Protein AF-A0A1J5AHW4-F1 (afdb_monomer_lite)

Structure (mmCIF, N/CA/C/O backbone):
data_AF-A0A1J5AHW4-F1
#
_entry.id   AF-A0A1J5AHW4-F1
#
loop_
_atom_site.group_PDB
_atom_site.id
_atom_site.type_symbol
_atom_site.label_atom_id
_atom_site.label_alt_id
_atom_site.label_comp_id
_atom_site.label_asym_id
_atom_site.label_entity_id
_atom_site.label_seq_id
_atom_site.pdbx_PDB_ins_code
_atom_site.Cartn_x
_atom_site.Cartn_y
_atom_site.Cartn_z
_atom_site.occupancy
_atom_site.B_iso_or_equiv
_atom_site.auth_seq_id
_atom_site.auth_comp_id
_atom_site.auth_asym_id
_atom_site.auth_atom_id
_atom_site.pdbx_PDB_model_num
ATOM 1 N N . MET A 1 1 ? -15.485 11.954 -18.391 1.00 34.41 1 MET A N 1
ATOM 2 C CA . MET A 1 1 ? -15.717 10.936 -17.341 1.00 34.41 1 MET A CA 1
ATOM 3 C C . MET A 1 1 ? -15.302 11.525 -16.006 1.00 34.41 1 MET A C 1
ATOM 5 O O . MET A 1 1 ? -14.140 11.885 -15.855 1.00 34.41 1 MET A O 1
ATOM 9 N N . LEU A 1 2 ? -16.251 11.703 -15.084 1.00 32.16 2 LEU A N 1
ATOM 10 C CA . LEU A 1 2 ? -15.991 12.217 -13.740 1.00 32.16 2 LEU A CA 1
ATOM 11 C C . LEU A 1 2 ? -15.040 11.256 -13.014 1.00 32.16 2 LEU A C 1
ATOM 13 O O . LEU A 1 2 ? -15.440 10.164 -12.619 1.00 32.16 2 LEU A O 1
ATOM 17 N N . LYS A 1 3 ? -13.769 11.648 -12.856 1.00 41.47 3 LYS A N 1
ATOM 18 C CA . LYS A 1 3 ? -12.880 11.036 -11.865 1.00 41.47 3 LYS A CA 1
ATOM 19 C C . LYS A 1 3 ? -13.464 11.411 -10.512 1.00 41.47 3 LYS A C 1
ATOM 21 O O . LYS A 1 3 ? -13.217 12.504 -10.014 1.00 41.47 3 LYS A O 1
ATOM 26 N N . VAL A 1 4 ? -14.297 10.530 -9.972 1.00 38.06 4 VAL A N 1
ATOM 27 C CA . VAL A 1 4 ? -14.844 10.645 -8.625 1.00 38.06 4 VAL A CA 1
ATOM 28 C C . VAL A 1 4 ? -13.679 10.453 -7.647 1.00 38.06 4 VAL A C 1
ATOM 30 O O . VAL A 1 4 ? -13.424 9.374 -7.124 1.00 38.06 4 VAL A O 1
ATOM 33 N N . LEU A 1 5 ? -12.907 11.523 -7.465 1.00 47.12 5 LEU A N 1
ATOM 34 C CA . LEU A 1 5 ? -12.175 11.813 -6.246 1.00 47.12 5 LEU A CA 1
ATOM 35 C C . LEU A 1 5 ? -13.252 12.150 -5.218 1.00 47.12 5 LEU A C 1
ATOM 37 O O . LEU A 1 5 ? -13.519 13.323 -4.986 1.00 47.12 5 LEU A O 1
ATOM 41 N N . VAL A 1 6 ? -13.906 11.146 -4.623 1.00 48.00 6 VAL A N 1
ATOM 42 C CA . VAL A 1 6 ? -14.403 11.397 -3.268 1.00 48.00 6 VAL A CA 1
ATOM 43 C C . VAL A 1 6 ? -13.122 11.585 -2.467 1.00 48.00 6 VAL A C 1
ATOM 45 O O . VAL A 1 6 ? -12.342 10.629 -2.367 1.00 48.00 6 VAL A O 1
ATOM 48 N N . PRO A 1 7 ? -12.802 12.809 -2.012 1.00 59.53 7 PRO A N 1
ATOM 49 C CA . PRO A 1 7 ? -11.592 13.001 -1.246 1.00 59.53 7 PRO A CA 1
ATOM 50 C C . PRO A 1 7 ? -11.758 12.095 -0.040 1.00 59.53 7 PRO A C 1
ATOM 52 O O . PRO A 1 7 ? -12.820 12.110 0.573 1.00 59.53 7 PRO A O 1
ATOM 55 N N . VAL A 1 8 ? -10.750 11.287 0.279 1.00 59.81 8 VAL A N 1
ATOM 56 C CA . VAL A 1 8 ? -10.740 10.402 1.454 1.00 59.81 8 VAL A CA 1
ATOM 57 C C . VAL A 1 8 ? -11.431 11.092 2.642 1.00 59.81 8 VAL A C 1
ATOM 59 O O . VAL A 1 8 ? -12.361 10.542 3.217 1.00 59.81 8 VAL A O 1
ATOM 62 N N . ARG A 1 9 ? -11.136 12.384 2.848 1.00 59.56 9 ARG A N 1
ATOM 63 C CA . ARG A 1 9 ? -11.827 13.329 3.741 1.00 59.56 9 ARG A CA 1
ATOM 64 C C . ARG A 1 9 ? -13.359 13.219 3.815 1.00 59.56 9 ARG A C 1
ATOM 66 O O . ARG A 1 9 ? -13.890 13.211 4.912 1.00 59.56 9 ARG A O 1
ATOM 73 N N . GLU A 1 10 ? -14.088 13.186 2.710 1.00 64.62 10 GLU A N 1
ATOM 74 C CA . GLU A 1 10 ? -15.556 13.167 2.705 1.00 64.62 10 GLU A CA 1
ATOM 75 C C . GLU A 1 10 ? -16.117 11.805 3.142 1.00 64.62 10 GLU A C 1
ATOM 77 O O . GLU A 1 10 ? -17.087 11.757 3.896 1.00 64.62 10 GLU A O 1
ATOM 82 N N . ASN A 1 11 ? -15.444 10.707 2.783 1.00 64.81 11 ASN A N 1
ATOM 83 C CA . ASN A 1 11 ? -15.759 9.377 3.311 1.00 64.81 11 ASN A CA 1
ATOM 84 C C . ASN A 1 11 ? -15.427 9.272 4.807 1.00 64.81 11 ASN A C 1
ATOM 86 O O . ASN A 1 11 ? -16.223 8.725 5.566 1.00 64.81 11 ASN A O 1
ATOM 90 N N . ILE A 1 12 ? -14.305 9.860 5.242 1.00 65.94 12 ILE A N 1
ATOM 91 C CA . ILE A 1 12 ? -13.925 9.961 6.661 1.00 65.94 12 ILE A CA 1
ATOM 92 C C . ILE A 1 12 ? -14.990 10.721 7.451 1.00 65.94 12 ILE A C 1
ATOM 94 O O . ILE A 1 12 ? -15.442 10.256 8.495 1.00 65.94 12 ILE A O 1
ATOM 98 N N . LEU A 1 13 ? -15.411 11.883 6.946 1.00 67.31 13 LEU A N 1
ATOM 99 C CA . LEU A 1 13 ? -16.416 12.720 7.595 1.00 67.31 13 LEU A CA 1
ATOM 100 C C . LEU A 1 13 ? -17.778 12.025 7.633 1.00 67.31 13 LEU A C 1
ATOM 102 O O . LEU A 1 13 ? -18.427 12.030 8.672 1.00 67.31 13 LEU A O 1
ATOM 106 N N . ARG A 1 14 ? -18.193 11.365 6.546 1.00 69.88 14 ARG A N 1
ATOM 107 C CA . ARG A 1 14 ? -19.454 10.615 6.509 1.00 69.88 14 ARG A CA 1
ATOM 108 C C . ARG A 1 14 ? -19.443 9.428 7.480 1.00 69.88 14 ARG A C 1
ATOM 110 O O . ARG A 1 14 ? -20.434 9.229 8.177 1.00 69.88 14 ARG A O 1
ATOM 117 N N . ALA A 1 15 ? -18.333 8.696 7.578 1.00 67.12 15 ALA A N 1
ATOM 118 C CA . ALA A 1 15 ? -18.173 7.605 8.542 1.00 67.12 15 ALA A CA 1
ATOM 119 C C . ALA A 1 15 ? -18.187 8.109 9.999 1.00 67.12 15 ALA A C 1
ATOM 121 O O . ALA A 1 15 ? -18.814 7.493 10.862 1.00 67.12 15 ALA A O 1
ATOM 122 N N . ALA A 1 16 ? -17.555 9.256 10.271 1.00 67.12 16 ALA A N 1
ATOM 123 C CA . ALA A 1 16 ? -17.575 9.895 11.587 1.00 67.12 16 ALA A CA 1
ATOM 124 C C . ALA A 1 16 ? -18.981 10.390 11.984 1.00 67.12 16 ALA A C 1
ATOM 126 O O . ALA A 1 16 ? -19.413 10.186 13.119 1.00 67.12 16 ALA A O 1
ATOM 127 N N . GLU A 1 17 ? -19.714 11.003 11.050 1.00 68.50 17 GLU A N 1
ATOM 128 C CA . GLU A 1 17 ? -21.082 11.494 11.273 1.00 68.50 17 GLU A CA 1
ATOM 129 C C . GLU A 1 17 ? -22.087 10.342 11.453 1.00 68.50 17 GLU A C 1
ATOM 131 O O . GLU A 1 17 ? -22.925 10.387 12.353 1.00 68.50 17 GLU A O 1
ATOM 136 N N . GLN A 1 18 ? -21.961 9.256 10.680 1.00 67.50 18 GLN A N 1
ATOM 137 C CA . GLN A 1 18 ? -22.770 8.045 10.874 1.00 67.50 18 GLN A CA 1
ATOM 138 C C . GLN A 1 18 ? -22.541 7.403 12.251 1.00 67.50 18 GLN A C 1
ATOM 140 O O . GLN A 1 18 ? -23.508 6.959 12.876 1.00 67.50 18 GLN A O 1
ATOM 145 N N . ARG A 1 19 ? -21.297 7.404 12.759 1.00 65.19 19 ARG A N 1
ATOM 146 C CA . ARG A 1 19 ? -20.960 6.947 14.121 1.00 65.19 19 ARG A CA 1
ATOM 147 C C . ARG A 1 19 ? -21.589 7.825 15.207 1.00 65.19 19 ARG A C 1
ATOM 149 O O . ARG A 1 19 ? -22.203 7.297 16.130 1.00 65.19 19 ARG A O 1
ATOM 156 N N . LYS A 1 20 ? -21.506 9.158 15.085 1.00 63.59 20 LYS A N 1
ATOM 157 C CA . LYS A 1 20 ? -22.190 10.085 16.012 1.00 63.59 20 LYS A CA 1
ATOM 158 C C . LYS A 1 20 ? -23.699 9.839 16.067 1.00 63.59 20 LYS A C 1
ATOM 160 O O . LYS A 1 20 ? -24.276 9.867 17.149 1.00 63.59 20 LYS A O 1
ATOM 165 N N . ALA A 1 21 ? -24.324 9.584 14.918 1.00 62.66 21 ALA A N 1
ATOM 166 C CA . ALA A 1 21 ? -25.768 9.385 14.813 1.00 62.66 21 ALA A CA 1
ATOM 167 C C . ALA A 1 21 ? -26.263 8.051 15.406 1.00 62.66 21 ALA A C 1
ATOM 169 O O . ALA A 1 21 ? -27.429 7.953 15.780 1.00 62.66 21 ALA A O 1
ATOM 170 N N . THR A 1 22 ? -25.406 7.029 15.506 1.00 61.53 22 THR A N 1
ATOM 171 C CA . THR A 1 22 ? -25.791 5.690 15.996 1.00 61.53 22 THR A CA 1
ATOM 172 C C . THR A 1 22 ? -25.556 5.480 17.494 1.00 61.53 22 THR A C 1
ATOM 174 O O . THR A 1 22 ? -25.906 4.424 18.011 1.00 61.53 22 THR A O 1
ATOM 177 N N . GLY A 1 23 ? -24.987 6.456 18.217 1.00 55.53 23 GLY A N 1
ATOM 178 C CA . GLY A 1 23 ? -24.745 6.356 19.667 1.00 55.53 23 GLY A CA 1
ATOM 179 C C . GLY A 1 23 ? -23.740 5.267 20.072 1.00 55.53 23 GLY A C 1
ATOM 180 O O . GLY A 1 23 ? -23.500 5.048 21.258 1.00 55.53 23 GLY A O 1
ATOM 181 N N . LEU A 1 24 ? -23.136 4.591 19.093 1.00 56.25 24 LEU A N 1
ATOM 182 C CA . LEU A 1 24 ? -22.134 3.559 19.288 1.00 56.25 24 LEU A CA 1
ATOM 183 C C . LEU A 1 24 ? -20.789 4.241 19.518 1.00 56.25 24 LEU A C 1
ATOM 185 O O . LEU A 1 24 ? -20.082 4.603 18.576 1.00 56.25 24 LEU A O 1
ATOM 189 N N . GLY A 1 25 ? -20.427 4.384 20.791 1.00 51.34 25 GLY A N 1
ATOM 190 C CA . GLY A 1 25 ? -19.050 4.598 21.231 1.00 51.34 25 GLY A CA 1
ATOM 191 C C . GLY A 1 25 ? -18.174 3.379 20.925 1.00 51.34 25 GLY A C 1
ATOM 192 O O . GLY A 1 25 ? -17.629 2.772 21.838 1.00 51.34 25 GLY A O 1
ATOM 193 N N . GLY A 1 26 ? -18.092 2.975 19.655 1.00 56.06 26 GLY A N 1
ATOM 194 C CA . GLY A 1 26 ? -17.090 2.021 19.198 1.00 56.06 26 GLY A CA 1
ATOM 195 C C . GLY A 1 26 ? -15.707 2.615 19.433 1.00 56.06 26 GLY A C 1
ATOM 196 O O . GLY A 1 26 ? -15.513 3.816 19.221 1.00 56.06 26 GLY A O 1
ATOM 197 N N . ASP A 1 27 ? -14.787 1.779 19.911 1.00 68.94 27 ASP A N 1
ATOM 198 C CA . ASP A 1 27 ? -13.445 2.184 20.313 1.00 68.94 27 ASP A CA 1
ATOM 199 C C . ASP A 1 27 ? -12.795 3.024 19.203 1.00 68.94 27 ASP A C 1
ATOM 201 O O . ASP A 1 27 ? -12.781 2.639 18.031 1.00 68.94 27 ASP A O 1
ATOM 205 N N . ILE A 1 28 ? -12.286 4.203 19.563 1.00 70.44 28 ILE A N 1
ATOM 206 C CA . ILE A 1 28 ? -11.645 5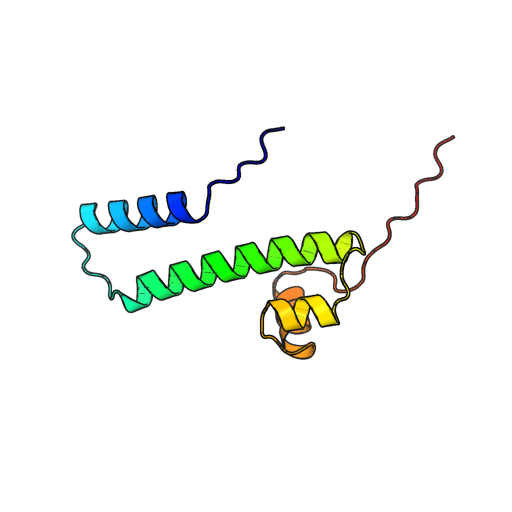.152 18.640 1.00 70.44 28 ILE A CA 1
ATOM 207 C C . ILE A 1 28 ? -10.547 4.443 17.833 1.00 70.44 28 ILE A C 1
ATOM 209 O O . ILE A 1 28 ? -10.342 4.751 16.660 1.00 70.44 28 ILE A O 1
ATOM 213 N N . SER A 1 29 ? -9.913 3.440 18.439 1.00 69.56 29 SER A N 1
ATOM 214 C CA . SER A 1 29 ? -8.950 2.529 17.825 1.00 69.56 29 SER A CA 1
ATOM 215 C C . SER A 1 29 ? -9.484 1.827 16.569 1.00 69.56 29 SER A C 1
ATOM 217 O O . SER A 1 29 ? -8.792 1.774 15.557 1.00 69.56 29 SER A O 1
ATOM 219 N N . GLU A 1 30 ? -10.726 1.335 16.592 1.00 73.50 30 GLU A N 1
ATOM 220 C CA . GLU A 1 30 ? -11.353 0.651 15.453 1.00 73.50 30 GLU A CA 1
ATOM 221 C C . GLU A 1 30 ? -11.640 1.631 14.309 1.00 73.50 30 GLU A C 1
ATOM 223 O O . GLU A 1 30 ? -11.421 1.324 13.137 1.00 73.50 30 GLU A O 1
ATOM 228 N N . PHE A 1 31 ? -12.098 2.841 14.641 1.00 72.81 31 PHE A N 1
ATOM 229 C CA . PHE A 1 31 ? -12.311 3.882 13.638 1.00 72.81 31 PHE A CA 1
ATOM 230 C C . PHE A 1 31 ? -10.994 4.307 12.988 1.00 72.81 31 PHE A C 1
ATOM 232 O O . PHE A 1 31 ? -10.907 4.366 11.765 1.00 72.81 31 PHE A O 1
ATOM 239 N N . LEU A 1 32 ? -9.956 4.558 13.789 1.00 74.56 32 LEU A N 1
ATOM 240 C CA . LEU A 1 32 ? -8.627 4.888 13.279 1.00 74.56 32 LEU A CA 1
ATOM 241 C C . LEU A 1 32 ? -8.054 3.758 12.416 1.00 74.56 32 LEU A C 1
ATOM 243 O O . LEU A 1 32 ? -7.482 4.052 11.370 1.00 74.56 32 LEU A O 1
ATOM 247 N N . GLY A 1 33 ? -8.272 2.494 12.792 1.00 76.25 33 GLY A N 1
ATOM 248 C CA . GLY A 1 33 ? -7.911 1.334 11.973 1.00 76.25 33 GLY A CA 1
ATOM 249 C C . GLY A 1 33 ? -8.550 1.384 10.584 1.00 76.25 33 GLY A C 1
ATOM 250 O O . GLY A 1 33 ? -7.843 1.374 9.582 1.00 76.25 33 GLY A O 1
ATOM 251 N N . GLN A 1 34 ? -9.868 1.593 10.514 1.00 78.94 34 GLN A N 1
ATOM 252 C CA . GLN A 1 34 ? -10.588 1.726 9.238 1.00 78.94 34 GLN A CA 1
ATOM 253 C C . GLN A 1 34 ? -10.063 2.887 8.375 1.00 78.94 34 GLN A C 1
ATOM 255 O O . GLN A 1 34 ? -10.037 2.799 7.146 1.00 78.94 34 GLN A O 1
ATOM 260 N N . LEU A 1 35 ? -9.644 3.992 9.002 1.00 78.94 35 LEU A N 1
ATOM 261 C CA . LEU A 1 35 ? -9.057 5.127 8.287 1.00 78.94 35 LEU A CA 1
ATOM 262 C C . LEU A 1 35 ? -7.675 4.813 7.717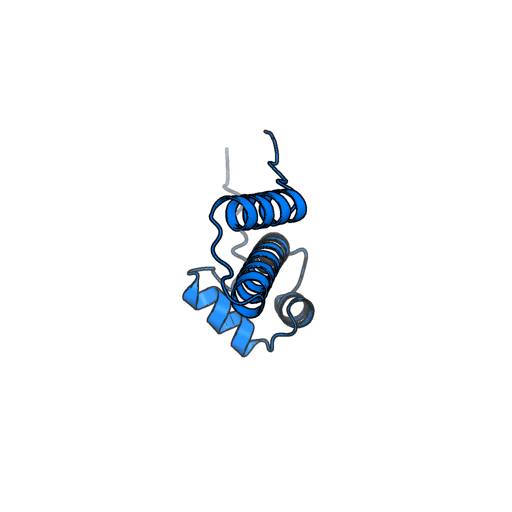 1.00 78.94 35 LEU A C 1
ATOM 264 O O . LEU A 1 35 ? -7.370 5.230 6.596 1.00 78.94 35 LEU A O 1
ATOM 268 N N . ILE A 1 36 ? -6.854 4.095 8.483 1.00 81.25 36 ILE A N 1
ATOM 269 C CA . ILE A 1 36 ? -5.533 3.636 8.055 1.00 81.25 36 ILE A CA 1
ATOM 270 C C . ILE A 1 36 ? -5.684 2.694 6.860 1.00 81.25 36 ILE A C 1
ATOM 272 O O . ILE A 1 36 ? -5.038 2.925 5.838 1.00 81.25 36 ILE A O 1
ATOM 276 N N . ASP A 1 37 ? -6.594 1.722 6.941 1.00 84.62 37 ASP A N 1
ATOM 277 C CA . ASP A 1 37 ? -6.858 0.764 5.862 1.00 84.62 37 ASP A CA 1
ATOM 278 C C . ASP A 1 37 ? -7.295 1.475 4.575 1.00 84.62 37 ASP A C 1
ATOM 280 O O . ASP A 1 37 ? -6.745 1.240 3.496 1.00 84.62 37 ASP A O 1
ATOM 284 N N . LEU A 1 38 ? -8.231 2.425 4.687 1.00 85.56 38 LEU A N 1
ATOM 285 C CA . LEU A 1 38 ? -8.711 3.200 3.544 1.00 85.56 38 LEU A CA 1
ATOM 286 C C . LEU A 1 38 ? -7.591 4.033 2.901 1.00 85.56 38 LEU A C 1
ATOM 288 O O . LEU A 1 38 ? -7.493 4.118 1.672 1.00 85.56 38 LEU A O 1
ATOM 292 N N . GLY A 1 39 ? -6.756 4.669 3.725 1.00 87.12 39 GLY A N 1
ATOM 293 C CA . GLY A 1 39 ? -5.612 5.450 3.261 1.00 87.12 39 GLY A CA 1
ATOM 294 C C . GLY A 1 39 ? -4.570 4.581 2.557 1.00 87.12 39 GLY A C 1
ATOM 295 O O . GLY A 1 39 ? -4.090 4.946 1.477 1.00 87.12 39 GLY A O 1
ATOM 296 N N . PHE A 1 40 ? -4.269 3.417 3.135 1.00 89.88 40 PHE A N 1
ATOM 297 C CA . PHE A 1 40 ? -3.352 2.436 2.570 1.00 89.88 40 PHE A CA 1
ATOM 298 C C . PHE A 1 40 ? -3.834 1.949 1.201 1.00 89.88 40 PHE A C 1
ATOM 300 O O . PHE A 1 40 ? -3.106 2.076 0.215 1.00 89.88 40 PHE A O 1
ATOM 307 N N . ASP A 1 41 ? -5.084 1.492 1.101 1.00 91.19 41 ASP A N 1
ATOM 308 C CA . ASP A 1 41 ? -5.654 0.989 -0.152 1.00 91.19 41 ASP A CA 1
ATOM 309 C C . ASP A 1 41 ? -5.683 2.065 -1.247 1.00 91.19 41 ASP A C 1
ATOM 311 O O . ASP A 1 41 ? -5.400 1.792 -2.421 1.00 91.19 41 ASP A O 1
ATOM 315 N N . PHE A 1 42 ? -5.990 3.313 -0.884 1.00 89.50 42 PHE A N 1
ATOM 316 C CA . PHE A 1 42 ? -5.958 4.427 -1.827 1.00 89.50 42 PHE A CA 1
ATOM 317 C C . PHE A 1 42 ? -4.544 4.680 -2.368 1.00 89.50 42 PHE A C 1
ATOM 319 O O . PHE A 1 42 ? -4.356 4.858 -3.582 1.00 89.50 42 PHE A O 1
ATOM 326 N N . ARG A 1 43 ? -3.539 4.696 -1.483 1.00 93.38 43 ARG A N 1
ATOM 327 C CA . ARG A 1 43 ? -2.140 4.910 -1.872 1.00 93.38 43 ARG A CA 1
ATOM 328 C C . ARG A 1 43 ? -1.630 3.752 -2.723 1.00 93.38 43 ARG A C 1
ATOM 330 O O . ARG A 1 43 ? -1.053 4.010 -3.780 1.00 93.38 43 ARG A O 1
ATOM 337 N N . LEU A 1 44 ? -1.929 2.515 -2.328 1.00 94.75 44 LEU A N 1
ATOM 338 C CA . LEU A 1 44 ? -1.595 1.299 -3.065 1.00 94.75 44 LEU A CA 1
ATOM 339 C C . LEU A 1 44 ? -2.131 1.349 -4.499 1.00 94.75 44 LEU A C 1
ATOM 341 O O . LEU A 1 44 ? -1.354 1.236 -5.441 1.00 94.75 44 LEU A O 1
ATOM 345 N N . ARG A 1 45 ? -3.430 1.613 -4.694 1.00 94.12 45 ARG A N 1
ATOM 346 C CA . ARG A 1 45 ? -4.038 1.710 -6.039 1.00 94.12 45 ARG A CA 1
ATOM 347 C C . ARG A 1 45 ? -3.461 2.848 -6.880 1.00 94.12 45 ARG A C 1
ATOM 349 O O . ARG A 1 45 ? -3.452 2.780 -8.108 1.00 94.12 45 ARG A O 1
ATOM 356 N N . THR A 1 46 ? -3.041 3.936 -6.244 1.00 94.75 46 THR A N 1
ATOM 357 C CA . THR A 1 46 ? -2.452 5.080 -6.949 1.00 94.75 46 THR A CA 1
ATOM 358 C C . THR A 1 46 ? -1.066 4.739 -7.474 1.00 94.75 46 THR A C 1
ATOM 360 O O . THR A 1 46 ? -0.821 4.920 -8.662 1.00 94.75 46 THR A O 1
ATOM 363 N N . LEU A 1 47 ? -0.207 4.187 -6.621 1.00 95.38 47 LEU A N 1
ATOM 364 C CA . LEU A 1 47 ? 1.137 3.767 -7.002 1.00 95.38 47 LEU A CA 1
ATOM 365 C C . LEU A 1 47 ? 1.106 2.581 -7.975 1.00 95.38 47 LEU A C 1
ATOM 367 O O . LEU A 1 47 ? 1.855 2.574 -8.943 1.00 95.38 47 LEU A O 1
ATOM 371 N N . TYR A 1 48 ? 0.185 1.631 -7.795 1.00 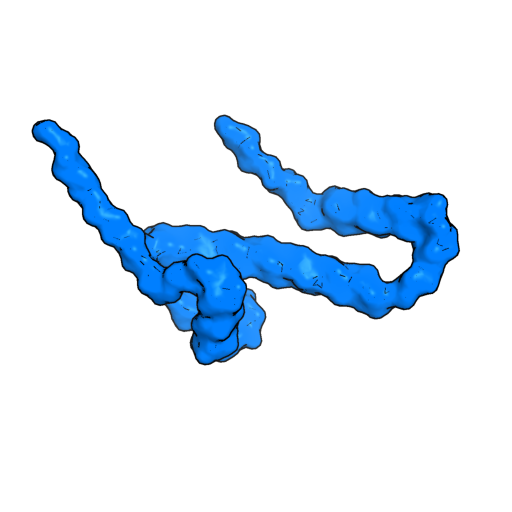94.88 48 TYR A N 1
ATOM 372 C CA . TYR A 1 48 ? 0.027 0.499 -8.708 1.00 94.88 48 TYR A CA 1
ATOM 373 C C . TYR A 1 48 ? -0.278 0.949 -10.145 1.00 94.88 48 TYR A C 1
ATOM 375 O O . TYR A 1 48 ? 0.348 0.469 -11.081 1.00 94.88 48 TYR A O 1
ATOM 383 N N . ARG A 1 49 ? -1.155 1.947 -10.331 1.00 93.56 49 ARG A N 1
ATOM 384 C CA . ARG A 1 49 ? -1.424 2.519 -11.665 1.00 93.56 49 ARG A CA 1
ATOM 385 C C . ARG A 1 49 ? -0.193 3.175 -12.293 1.00 93.56 49 ARG A C 1
ATOM 387 O O . ARG A 1 49 ? 0.002 3.059 -13.496 1.00 93.56 49 ARG A O 1
ATOM 394 N N . GLN A 1 50 ? 0.625 3.858 -11.494 1.00 93.06 50 GLN A N 1
ATOM 395 C CA . GLN A 1 50 ? 1.884 4.447 -11.966 1.00 93.06 50 GLN A CA 1
ATOM 396 C C . GLN A 1 50 ? 2.897 3.357 -12.338 1.00 93.06 50 GLN A C 1
ATOM 398 O O . GLN A 1 50 ? 3.613 3.483 -13.327 1.00 93.06 50 GLN A O 1
ATOM 403 N N . PHE A 1 51 ? 2.935 2.264 -11.573 1.00 93.31 51 PHE A N 1
ATOM 404 C CA . PHE A 1 51 ? 3.770 1.103 -11.865 1.00 93.31 51 PHE A CA 1
ATOM 405 C C . PHE A 1 51 ? 3.337 0.406 -13.165 1.00 93.31 51 PHE A C 1
ATOM 407 O O . PHE A 1 51 ? 4.181 0.154 -14.022 1.00 93.31 51 PHE A O 1
ATOM 414 N N . GLU A 1 52 ? 2.037 0.158 -13.360 1.00 91.56 52 GLU A N 1
ATOM 415 C CA . GLU A 1 52 ? 1.506 -0.411 -14.609 1.00 91.56 52 GLU A CA 1
ATOM 416 C C . GLU A 1 52 ? 1.800 0.474 -15.823 1.00 91.56 52 GLU A C 1
ATOM 418 O O . GLU A 1 52 ? 2.114 -0.037 -16.896 1.00 91.56 52 GLU A O 1
ATOM 423 N N . ALA A 1 53 ? 1.758 1.797 -15.649 1.00 92.38 53 ALA A N 1
ATOM 424 C CA . ALA A 1 53 ? 2.130 2.761 -16.680 1.00 92.38 53 ALA A CA 1
ATOM 425 C C . ALA A 1 53 ? 3.651 2.846 -16.932 1.00 92.38 53 ALA A C 1
ATOM 427 O O . ALA A 1 53 ? 4.083 3.567 -17.829 1.00 92.38 53 ALA A O 1
ATOM 428 N N . GLY A 1 54 ? 4.475 2.131 -16.155 1.00 91.75 54 GLY A N 1
ATOM 429 C CA . GLY A 1 54 ? 5.936 2.180 -16.243 1.00 91.75 54 GLY A CA 1
ATOM 430 C C . GLY A 1 54 ? 6.553 3.483 -15.722 1.00 91.75 54 GLY A C 1
ATOM 431 O O . GLY A 1 54 ? 7.733 3.732 -15.953 1.00 91.75 54 GLY A O 1
ATOM 432 N N . GLU A 1 55 ? 5.779 4.315 -15.021 1.00 95.25 55 GLU A N 1
ATOM 433 C CA . GLU A 1 55 ? 6.220 5.612 -14.490 1.00 95.25 55 GLU A CA 1
ATOM 434 C C . GLU A 1 55 ? 7.100 5.459 -13.243 1.00 95.25 55 GLU A C 1
ATOM 436 O O . GLU A 1 55 ? 7.966 6.295 -12.982 1.00 95.25 55 GLU A O 1
ATOM 441 N N . ILE A 1 56 ? 6.889 4.392 -12.464 1.00 93.94 56 ILE A N 1
ATOM 442 C CA . ILE A 1 56 ? 7.670 4.084 -11.261 1.00 93.94 56 ILE A CA 1
ATOM 443 C C . ILE A 1 56 ? 8.155 2.634 -11.272 1.00 93.94 56 ILE A C 1
ATOM 445 O O . ILE A 1 56 ? 7.506 1.742 -11.813 1.00 93.94 56 ILE A O 1
ATOM 449 N N . SER A 1 57 ? 9.287 2.378 -10.617 1.00 93.31 57 SER A N 1
ATOM 450 C CA . SER A 1 57 ? 9.775 1.015 -10.401 1.00 93.31 57 SER A CA 1
ATOM 451 C C . SER A 1 57 ? 9.060 0.339 -9.228 1.00 93.31 57 SER A C 1
ATOM 453 O O . SER A 1 57 ? 8.616 0.997 -8.285 1.00 93.31 57 SER A O 1
ATOM 455 N N . LEU A 1 58 ? 9.028 -0.997 -9.229 1.00 92.06 58 LEU A N 1
ATOM 456 C CA . LEU A 1 58 ? 8.464 -1.776 -8.120 1.00 92.06 58 LEU A CA 1
ATOM 457 C C . LEU A 1 58 ? 9.194 -1.510 -6.787 1.00 92.06 58 LEU A C 1
ATOM 459 O O . LEU A 1 58 ? 8.578 -1.475 -5.726 1.00 92.06 58 LEU A O 1
ATOM 463 N N . GLY A 1 59 ? 10.508 -1.260 -6.837 1.00 94.38 59 GLY A N 1
ATOM 464 C CA . GLY A 1 59 ? 11.291 -0.879 -5.657 1.00 94.38 59 GLY A CA 1
ATOM 465 C C . GLY A 1 59 ? 10.917 0.501 -5.106 1.00 94.38 59 GLY A C 1
ATOM 466 O O . GLY A 1 59 ? 10.843 0.675 -3.891 1.00 94.38 59 GLY A O 1
ATOM 467 N N . TYR A 1 60 ? 10.633 1.471 -5.984 1.00 95.06 60 TYR A N 1
ATOM 468 C CA . TYR A 1 60 ? 10.121 2.780 -5.570 1.00 95.06 60 TYR A CA 1
ATOM 469 C C . TYR A 1 60 ? 8.733 2.648 -4.934 1.00 95.06 60 TYR A C 1
ATOM 471 O O . TYR A 1 60 ? 8.495 3.204 -3.865 1.00 95.06 60 TYR A O 1
ATOM 479 N N . PHE A 1 61 ? 7.854 1.852 -5.544 1.00 95.56 61 PHE A N 1
ATOM 480 C CA . PHE A 1 61 ? 6.519 1.560 -5.027 1.00 95.56 61 PHE A CA 1
ATOM 481 C C . PHE A 1 61 ? 6.575 0.990 -3.596 1.00 95.56 61 PHE A C 1
ATOM 483 O O . PHE A 1 61 ? 5.939 1.540 -2.697 1.00 95.56 61 PHE A O 1
ATOM 490 N N . ALA A 1 62 ? 7.387 -0.043 -3.352 1.00 95.62 62 ALA A N 1
ATOM 491 C CA . ALA A 1 62 ? 7.508 -0.651 -2.023 1.00 95.62 62 ALA A CA 1
ATOM 492 C C . ALA A 1 62 ? 7.931 0.380 -0.964 1.00 95.62 62 ALA A C 1
ATOM 494 O O . ALA A 1 62 ? 7.291 0.516 0.080 1.00 95.62 62 ALA A O 1
ATOM 495 N N . ARG A 1 63 ? 8.943 1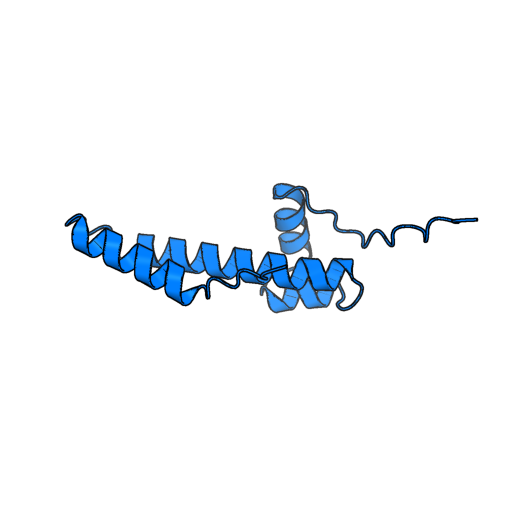.194 -1.289 1.00 95.75 63 ARG A N 1
ATOM 496 C CA . ARG A 1 63 ? 9.448 2.246 -0.404 1.00 95.75 63 ARG A CA 1
ATOM 497 C C . ARG A 1 63 ? 8.393 3.304 -0.072 1.00 95.75 63 ARG A C 1
ATOM 499 O O . ARG A 1 63 ? 8.318 3.729 1.075 1.00 95.75 63 ARG A O 1
ATOM 506 N N . GLU A 1 64 ? 7.577 3.715 -1.040 1.00 95.25 64 GLU A N 1
ATOM 507 C CA . GLU A 1 64 ? 6.508 4.707 -0.834 1.00 95.25 64 GLU A CA 1
ATOM 508 C C . GLU A 1 64 ? 5.364 4.207 0.058 1.00 95.25 64 GLU A C 1
ATOM 510 O O . GLU A 1 64 ? 4.640 5.018 0.633 1.00 95.25 64 GLU A O 1
ATOM 515 N N . LEU A 1 65 ? 5.192 2.889 0.179 1.00 93.50 65 LEU A N 1
ATOM 516 C CA . LEU A 1 65 ? 4.255 2.276 1.124 1.00 93.50 65 LEU A CA 1
ATOM 517 C C . LEU A 1 65 ? 4.898 1.915 2.469 1.00 93.50 65 LEU A C 1
ATOM 519 O O . LEU A 1 65 ? 4.201 1.433 3.357 1.00 93.50 65 LEU A O 1
ATOM 523 N N . GLY A 1 66 ? 6.208 2.127 2.628 1.00 93.38 66 GLY A N 1
ATOM 524 C CA . GLY A 1 66 ? 6.944 1.675 3.809 1.00 93.38 66 GLY A CA 1
ATOM 525 C C . GLY A 1 66 ? 7.059 0.150 3.909 1.00 93.38 66 GLY A C 1
ATOM 526 O O . GLY A 1 66 ? 7.239 -0.370 5.005 1.00 93.38 66 GLY A O 1
ATOM 527 N N . LEU A 1 67 ? 6.950 -0.557 2.782 1.00 94.88 67 LEU A N 1
ATOM 528 C CA . LEU A 1 67 ? 7.034 -2.013 2.696 1.00 94.88 67 LEU A CA 1
ATOM 529 C C . LEU A 1 67 ? 8.388 -2.447 2.131 1.00 94.88 67 LEU A C 1
ATOM 531 O O . LEU A 1 67 ? 9.001 -1.768 1.301 1.00 94.88 67 LEU A O 1
ATOM 535 N N . SER A 1 68 ? 8.834 -3.636 2.516 1.00 96.19 68 SER A N 1
ATOM 536 C CA . SER A 1 68 ? 9.838 -4.374 1.758 1.00 96.19 68 SER A CA 1
ATOM 537 C C . SER A 1 68 ? 9.263 -4.851 0.419 1.00 96.19 68 SER A C 1
ATOM 539 O O . SER A 1 68 ? 8.051 -4.975 0.236 1.00 96.19 68 SER A O 1
ATOM 541 N N . LEU A 1 69 ? 10.141 -5.184 -0.532 1.00 94.81 69 LEU A N 1
ATOM 542 C CA . LEU A 1 69 ? 9.715 -5.763 -1.811 1.00 94.81 69 LEU A CA 1
ATOM 543 C C . LEU A 1 69 ? 8.889 -7.040 -1.613 1.00 94.81 69 LEU A C 1
ATOM 545 O O . LEU A 1 69 ? 7.872 -7.208 -2.274 1.00 94.81 69 LEU A O 1
ATOM 549 N N . ARG A 1 70 ? 9.299 -7.919 -0.689 1.00 94.25 70 ARG A N 1
ATOM 550 C CA . ARG A 1 70 ? 8.589 -9.173 -0.396 1.00 94.25 70 ARG A CA 1
ATOM 551 C C . ARG A 1 70 ? 7.174 -8.919 0.124 1.00 94.25 70 ARG A C 1
ATOM 553 O O . ARG A 1 70 ? 6.251 -9.601 -0.302 1.00 94.25 70 ARG A O 1
ATOM 560 N N . GLU A 1 71 ? 7.014 -7.954 1.025 1.00 95.50 71 GLU A N 1
ATOM 561 C CA . GLU A 1 71 ? 5.696 -7.573 1.547 1.00 95.50 71 GLU A CA 1
ATOM 562 C C . GLU A 1 71 ? 4.826 -6.968 0.449 1.00 95.50 71 GLU A C 1
ATOM 564 O O . GLU A 1 71 ? 3.661 -7.331 0.336 1.00 95.50 71 GLU A O 1
ATOM 569 N N . LEU A 1 72 ? 5.391 -6.118 -0.415 1.00 95.19 72 LEU A N 1
ATOM 570 C CA . LEU A 1 72 ? 4.653 -5.601 -1.564 1.00 95.19 72 LEU A CA 1
ATOM 571 C C . LEU A 1 72 ? 4.186 -6.732 -2.493 1.00 95.19 72 LEU A C 1
ATOM 573 O O . LEU A 1 72 ? 3.031 -6.722 -2.905 1.00 95.19 72 LEU A O 1
ATOM 577 N N . TYR A 1 73 ? 5.042 -7.715 -2.797 1.00 93.50 73 TYR A N 1
ATOM 578 C CA . TYR A 1 73 ? 4.646 -8.883 -3.593 1.00 93.50 73 TYR A CA 1
ATOM 579 C C . TYR A 1 73 ? 3.460 -9.621 -2.966 1.00 93.50 73 TYR A C 1
ATOM 581 O O . TYR A 1 73 ? 2.481 -9.860 -3.663 1.00 93.50 73 TYR A O 1
ATOM 589 N N . ALA A 1 74 ? 3.512 -9.910 -1.662 1.00 93.81 74 ALA A N 1
ATOM 590 C CA . ALA A 1 74 ? 2.420 -10.583 -0.959 1.00 93.81 74 ALA A CA 1
ATOM 591 C C . ALA 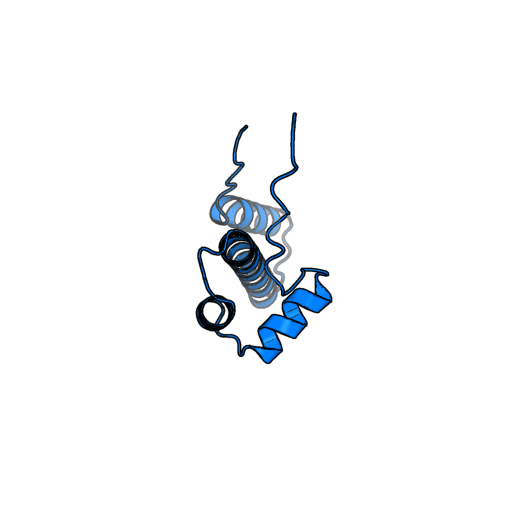A 1 74 ? 1.112 -9.775 -1.020 1.00 93.81 74 ALA A C 1
ATOM 593 O O . ALA A 1 74 ? 0.064 -10.308 -1.368 1.00 93.81 74 ALA A O 1
ATOM 594 N N . VAL A 1 75 ? 1.184 -8.464 -0.769 1.00 93.69 75 VAL A N 1
ATOM 595 C CA . VAL A 1 75 ? 0.021 -7.562 -0.807 1.00 93.69 75 VAL A CA 1
ATOM 596 C C . VAL A 1 75 ? -0.616 -7.507 -2.199 1.00 93.69 75 VAL A C 1
ATOM 598 O O . VAL A 1 75 ? -1.846 -7.443 -2.305 1.00 93.69 75 VAL A O 1
ATOM 601 N N . LEU A 1 76 ? 0.198 -7.497 -3.261 1.00 93.25 76 LEU A N 1
ATOM 602 C CA . LEU A 1 76 ? -0.277 -7.514 -4.646 1.00 93.25 76 LEU A CA 1
ATOM 603 C C . LEU A 1 76 ? -0.875 -8.879 -5.014 1.00 93.25 76 LEU A C 1
ATOM 605 O O . LEU A 1 76 ? -1.959 -8.921 -5.593 1.00 93.25 76 LEU A O 1
ATOM 609 N N . GLU A 1 77 ? -0.222 -9.975 -4.624 1.00 91.19 77 GLU A N 1
ATOM 610 C CA . GLU A 1 77 ? -0.679 -11.348 -4.860 1.00 91.19 77 GLU A CA 1
ATOM 611 C C . GLU A 1 77 ? -2.032 -11.625 -4.190 1.00 91.19 77 GLU A C 1
ATOM 613 O O . GLU A 1 77 ? -2.964 -12.070 -4.857 1.00 91.19 77 GLU A O 1
ATOM 618 N N . GLU A 1 78 ? -2.192 -11.258 -2.915 1.00 92.69 78 GLU A N 1
ATOM 619 C CA . GLU A 1 78 ? -3.462 -11.358 -2.177 1.00 92.69 78 GLU A CA 1
ATOM 620 C C . GLU A 1 78 ? -4.615 -10.620 -2.870 1.00 92.69 78 GLU A C 1
ATOM 622 O O . GLU A 1 78 ? -5.782 -10.990 -2.734 1.00 92.69 78 GLU A O 1
ATOM 627 N N . ARG A 1 79 ? -4.295 -9.562 -3.623 1.00 89.69 79 ARG A N 1
ATOM 628 C CA . ARG A 1 79 ? -5.259 -8.725 -4.351 1.00 89.69 79 ARG A CA 1
ATOM 629 C C . ARG A 1 79 ? -5.403 -9.124 -5.822 1.00 89.69 79 ARG A C 1
ATOM 631 O O . ARG A 1 79 ? -6.151 -8.465 -6.544 1.00 89.69 79 ARG A O 1
ATOM 638 N N . GLY A 1 80 ? -4.705 -10.170 -6.273 1.00 90.56 80 GLY A N 1
ATOM 639 C CA . GLY A 1 80 ? -4.700 -10.618 -7.667 1.00 90.56 80 GLY A CA 1
ATOM 640 C C . GLY A 1 80 ? -4.097 -9.599 -8.639 1.00 90.56 80 GLY A C 1
ATOM 641 O O . GLY A 1 80 ? -4.449 -9.595 -9.818 1.00 90.56 80 GLY A O 1
ATOM 642 N N . LEU A 1 81 ? -3.232 -8.705 -8.151 1.00 86.94 81 LEU A N 1
ATOM 643 C CA . LEU A 1 81 ? -2.605 -7.652 -8.942 1.00 86.94 81 LEU A CA 1
ATOM 644 C C . LEU A 1 81 ? -1.268 -8.148 -9.521 1.00 86.94 81 LEU A C 1
ATOM 646 O O . LEU A 1 81 ? -0.378 -8.522 -8.752 1.00 86.94 81 LEU A O 1
ATOM 650 N N . PRO A 1 82 ? -1.090 -8.163 -10.854 1.00 83.38 82 PRO A N 1
ATOM 651 C CA . PRO A 1 82 ? 0.151 -8.624 -11.463 1.00 83.38 82 PRO A CA 1
ATOM 652 C C . PRO A 1 82 ? 1.346 -7.735 -11.094 1.00 83.38 82 PRO A C 1
ATOM 654 O O . PRO A 1 82 ? 1.290 -6.510 -11.111 1.00 83.38 82 PRO A O 1
ATOM 657 N N . THR A 1 83 ? 2.479 -8.369 -10.796 1.00 78.12 83 THR A N 1
ATOM 658 C CA . THR A 1 83 ? 3.721 -7.686 -10.390 1.00 78.12 83 THR A CA 1
ATOM 659 C C . THR A 1 83 ? 4.681 -7.434 -11.551 1.00 78.12 83 THR A C 1
ATOM 661 O O . THR A 1 83 ? 5.797 -6.956 -11.357 1.00 78.12 83 THR A O 1
ATOM 664 N N . SER A 1 84 ? 4.270 -7.787 -12.763 1.00 67.62 84 SER A N 1
ATOM 665 C CA . SER A 1 84 ? 4.968 -7.480 -14.005 1.00 67.62 84 SER A CA 1
ATOM 666 C C . SER A 1 84 ? 4.183 -6.384 -14.704 1.00 67.62 84 SER A C 1
ATOM 668 O O . SER A 1 84 ? 2.980 -6.544 -14.903 1.00 67.62 84 SER A O 1
ATOM 670 N N . SER A 1 85 ? 4.839 -5.289 -15.090 1.00 58.25 85 SER A N 1
ATOM 671 C CA . SER A 1 85 ? 4.221 -4.313 -15.981 1.00 58.25 85 SER A CA 1
ATOM 672 C C . SER A 1 85 ? 3.965 -5.014 -17.314 1.00 58.25 85 SER A C 1
ATOM 674 O O . SER A 1 85 ? 4.870 -5.206 -18.127 1.00 58.25 85 SER A O 1
ATOM 676 N N . ILE A 1 86 ? 2.739 -5.489 -17.527 1.00 56.34 86 ILE A N 1
ATOM 677 C CA . ILE A 1 86 ? 2.334 -5.985 -18.835 1.00 56.34 86 ILE A CA 1
ATOM 678 C C . ILE A 1 86 ? 2.249 -4.738 -19.708 1.00 56.34 86 ILE A C 1
ATOM 680 O O . ILE A 1 86 ? 1.227 -4.057 -19.749 1.00 56.34 86 ILE A O 1
ATOM 684 N N . ALA A 1 87 ? 3.345 -4.414 -20.392 1.00 51.41 87 ALA A N 1
ATOM 685 C CA . ALA A 1 87 ? 3.270 -3.603 -21.5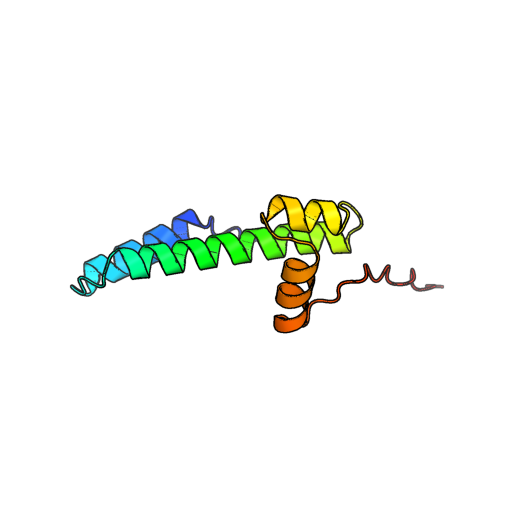89 1.00 51.41 87 ALA A CA 1
ATOM 686 C C . ALA A 1 87 ? 2.369 -4.385 -22.552 1.00 51.41 87 ALA A C 1
ATOM 688 O O . ALA A 1 87 ? 2.809 -5.348 -23.180 1.00 51.41 87 ALA A O 1
ATOM 689 N N . LEU A 1 88 ? 1.077 -4.046 -22.585 1.00 47.09 88 LEU A N 1
ATOM 690 C CA . LEU A 1 88 ? 0.170 -4.560 -23.601 1.00 47.09 88 LEU A CA 1
ATOM 691 C C . LEU A 1 88 ? 0.849 -4.324 -24.957 1.00 47.09 88 LEU A C 1
ATOM 693 O O . LEU A 1 88 ? 1.267 -3.190 -25.221 1.00 47.09 88 LEU A O 1
ATOM 697 N N . PRO A 1 89 ? 1.004 -5.358 -25.804 1.00 42.25 89 PRO A N 1
ATOM 698 C CA . PRO A 1 89 ? 1.514 -5.147 -27.142 1.00 42.25 89 PRO A CA 1
ATOM 699 C C . PRO A 1 89 ? 0.577 -4.147 -27.807 1.00 42.25 89 PRO A C 1
ATOM 701 O O . PRO A 1 89 ? -0.645 -4.324 -27.783 1.00 42.25 89 PRO A O 1
ATOM 704 N N . ILE A 1 90 ? 1.156 -3.079 -28.355 1.00 46.16 90 ILE A N 1
ATOM 705 C CA . ILE A 1 90 ? 0.473 -2.187 -29.285 1.00 46.16 90 ILE A CA 1
ATOM 706 C C . ILE A 1 90 ? -0.192 -3.116 -30.299 1.00 46.16 90 ILE A C 1
ATOM 708 O O . ILE A 1 90 ? 0.500 -3.810 -31.047 1.00 46.16 90 ILE A O 1
ATOM 712 N N . GLN A 1 91 ? -1.523 -3.222 -30.241 1.00 41.50 91 GLN A N 1
ATOM 713 C CA . GLN A 1 91 ? -2.269 -3.982 -31.226 1.00 41.50 91 GLN A CA 1
ATOM 714 C C . GLN A 1 91 ? -1.908 -3.388 -32.578 1.00 41.50 91 GLN A C 1
ATOM 716 O O . GLN A 1 91 ? -2.144 -2.206 -32.831 1.00 41.50 91 GLN A O 1
ATOM 721 N N . ALA A 1 92 ? -1.304 -4.227 -33.416 1.00 44.22 92 ALA A N 1
ATOM 722 C CA . ALA A 1 92 ? -1.300 -4.046 -34.847 1.00 44.22 92 ALA A CA 1
ATOM 723 C C . ALA A 1 92 ? -2.751 -3.793 -35.272 1.00 44.22 92 ALA A C 1
ATOM 725 O O . ALA A 1 92 ? -3.591 -4.690 -35.212 1.00 44.22 92 ALA A O 1
ATOM 726 N N . ALA A 1 93 ? -3.047 -2.551 -35.631 1.00 35.09 93 ALA A N 1
ATOM 727 C CA . ALA A 1 93 ? -4.306 -2.161 -36.225 1.00 35.09 93 ALA A CA 1
ATOM 728 C C . ALA A 1 93 ? -3.993 -1.519 -37.577 1.00 35.09 93 ALA A C 1
ATOM 730 O O . ALA A 1 93 ? -3.555 -0.373 -37.618 1.00 35.09 93 ALA A O 1
ATOM 731 N N . ALA A 1 94 ? -4.245 -2.334 -38.609 1.00 36.72 94 ALA A N 1
ATOM 732 C CA . ALA A 1 94 ? -4.488 -2.032 -40.024 1.00 36.72 94 ALA A CA 1
ATOM 733 C C . ALA A 1 94 ? -3.384 -1.327 -40.829 1.00 36.72 94 ALA A C 1
ATOM 735 O O . ALA A 1 94 ? -3.172 -0.109 -40.654 1.00 36.72 94 ALA A O 1
#

Foldseek 3Di:
DDPPCPPLVVVLVVVVVVCVVVVDPDPVVVSVVVSVVVVLVVLLVVVLVCVLVVNDALCVSCVVSVHDSVVNVVVCVVVVHDPDNPPPPPPPDD

Secondary structure (DSSP, 8-state):
-------HHHHHHHHHHHHHHHT----HHHHHHHHHHHHHHHHHHHHHHHHHTTSS-HHHHHHHTT--HHHHHHHHHHTT--SS----------

pLDDT: mean 75.62, std 19.29, range [32.16, 96.19]

Sequence (94 aa):
MLKVLVPVRENILRAAEQRKATGLGGDISEFLGQLIDLGFDFRLRTLYRQFEAGEISLGYFARELGLSLRELYAVLEERGLPTSSIALPIQAAA

Radius of gyration: 17.78 Å; chains: 1; bounding box: 37×25×61 Å